Protein AF-A0A318CQP2-F1 (afdb_monomer_lite)

pLDDT: mean 74.46, std 16.05, range [36.06, 93.12]

Sequence (181 aa):
MGLINDASQNIADRLTWHTANRDQAGIAKNLADGQDIPEVYGLGEAGLFDEFFYFLDHLGFKDLFMGLDPKSKKRESNVPFMAIIFIYLMRIVAGLKFFWHIDPVILHCQSLMRIVGFNGRQIREGTCNRGKEKTPCDSDEEGRQPTKIRGPVCPNFIASSIAAITAPALERLFNRAIVLL

Radius of gyration: 21.22 Å; chains: 1; bounding box: 49×62×47 Å

Structure (mmCIF, N/CA/C/O backbone):
data_AF-A0A318CQP2-F1
#
_entry.id   AF-A0A318CQP2-F1
#
loop_
_atom_site.group_PDB
_atom_site.id
_atom_site.type_symbol
_atom_site.label_atom_id
_atom_site.label_alt_id
_atom_site.label_comp_id
_atom_site.label_asym_id
_atom_site.label_entity_id
_atom_site.label_seq_id
_atom_site.pdbx_PDB_ins_code
_atom_site.Cartn_x
_atom_site.Cartn_y
_atom_site.Cartn_z
_atom_site.occupancy
_atom_site.B_iso_or_equiv
_atom_site.auth_seq_id
_atom_site.auth_comp_id
_atom_site.auth_asym_id
_atom_site.auth_atom_id
_atom_site.pdbx_PDB_model_num
ATOM 1 N N . MET A 1 1 ? 32.622 -32.116 7.899 1.00 49.03 1 MET A N 1
ATOM 2 C CA . MET A 1 1 ? 32.106 -30.901 8.570 1.00 49.03 1 MET A CA 1
ATOM 3 C C . MET A 1 1 ? 31.835 -29.737 7.612 1.00 49.03 1 MET A C 1
ATOM 5 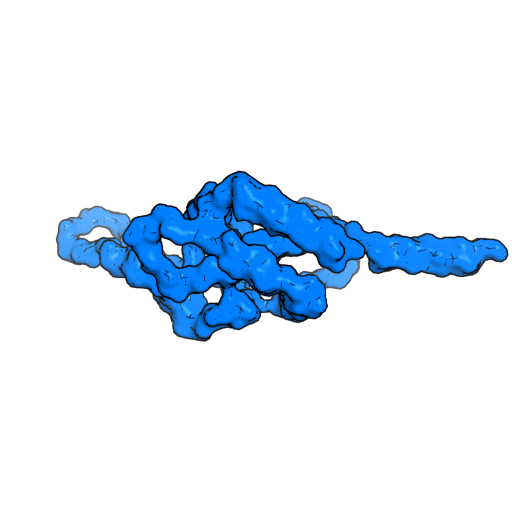O O . MET A 1 1 ? 30.955 -28.962 7.939 1.00 49.03 1 MET A O 1
ATOM 9 N N . GLY A 1 2 ? 32.492 -29.626 6.444 1.00 60.91 2 GLY A N 1
ATOM 10 C CA . GLY A 1 2 ? 32.226 -28.542 5.472 1.00 60.91 2 GLY A CA 1
ATOM 11 C C . GLY A 1 2 ? 30.819 -28.569 4.861 1.00 60.91 2 GLY A C 1
ATOM 12 O O . GLY A 1 2 ? 30.069 -27.628 5.040 1.00 60.91 2 GLY A O 1
ATOM 13 N N . LEU A 1 3 ? 30.397 -29.701 4.287 1.00 62.84 3 LEU A N 1
ATOM 14 C CA . LEU A 1 3 ? 29.100 -29.836 3.594 1.00 62.84 3 LEU A CA 1
ATOM 15 C C . LEU A 1 3 ? 27.857 -29.465 4.424 1.00 62.84 3 LEU A C 1
ATOM 17 O O . LEU A 1 3 ? 26.906 -28.912 3.886 1.00 62.84 3 LEU A O 1
ATOM 21 N N . ILE A 1 4 ? 27.847 -29.774 5.724 1.00 66.56 4 ILE A N 1
ATOM 22 C CA . ILE A 1 4 ? 26.708 -29.468 6.608 1.00 66.56 4 ILE A CA 1
ATOM 23 C C . ILE A 1 4 ? 26.705 -27.984 6.990 1.00 66.56 4 ILE A C 1
ATOM 25 O O . ILE A 1 4 ? 25.633 -27.386 7.067 1.00 66.56 4 ILE A O 1
ATOM 29 N N . ASN A 1 5 ? 27.883 -27.379 7.174 1.00 69.00 5 ASN A N 1
ATOM 30 C CA . ASN A 1 5 ? 28.001 -25.938 7.387 1.00 69.00 5 ASN A CA 1
ATOM 31 C C . ASN A 1 5 ? 27.661 -25.165 6.112 1.00 69.00 5 ASN A C 1
ATOM 33 O O . ASN A 1 5 ? 26.917 -24.199 6.193 1.00 69.00 5 ASN A O 1
ATOM 37 N N . ASP A 1 6 ? 28.107 -25.627 4.944 1.00 67.56 6 ASP A N 1
ATOM 38 C CA . ASP A 1 6 ? 27.804 -25.000 3.655 1.00 67.56 6 ASP A CA 1
ATOM 39 C C . ASP A 1 6 ? 26.313 -25.104 3.322 1.00 67.56 6 ASP A C 1
ATOM 41 O O . ASP A 1 6 ? 25.715 -24.149 2.834 1.00 67.56 6 ASP A O 1
ATOM 45 N N . ALA A 1 7 ? 25.679 -26.243 3.614 1.00 62.53 7 ALA A N 1
ATOM 46 C CA . ALA A 1 7 ? 24.236 -26.400 3.462 1.00 62.53 7 ALA A CA 1
ATOM 47 C C . ALA A 1 7 ? 23.473 -25.499 4.440 1.00 62.53 7 ALA A C 1
ATOM 49 O O . ALA A 1 7 ? 22.548 -24.809 4.027 1.00 62.53 7 ALA A O 1
ATOM 50 N N . SER A 1 8 ? 23.883 -25.456 5.710 1.00 63.44 8 SER A N 1
ATOM 51 C CA . SER A 1 8 ? 23.275 -24.585 6.724 1.00 63.44 8 SER A CA 1
ATOM 52 C C . SER A 1 8 ? 23.428 -23.106 6.380 1.00 63.44 8 SER A C 1
ATOM 54 O O . SER A 1 8 ? 22.475 -22.353 6.540 1.00 63.44 8 SER A O 1
ATOM 56 N N . GLN A 1 9 ? 24.585 -22.699 5.852 1.00 64.69 9 GLN A N 1
ATOM 57 C CA . GLN A 1 9 ? 24.845 -21.330 5.419 1.00 64.69 9 GLN A CA 1
ATOM 58 C C . GLN A 1 9 ? 24.019 -20.978 4.182 1.00 64.69 9 GLN A C 1
ATOM 60 O O . GLN A 1 9 ? 23.346 -19.962 4.182 1.00 64.69 9 GLN A O 1
ATOM 65 N N . ASN A 1 10 ? 23.956 -21.855 3.175 1.00 62.97 10 ASN A N 1
ATOM 66 C CA . ASN A 1 10 ? 23.098 -21.645 2.004 1.00 62.97 10 ASN A CA 1
ATOM 67 C C . ASN A 1 10 ? 21.609 -21.606 2.364 1.00 62.97 10 ASN A C 1
ATOM 69 O O . ASN A 1 10 ? 20.841 -20.875 1.746 1.00 62.97 10 ASN A O 1
ATOM 73 N N . ILE A 1 11 ? 21.181 -22.413 3.335 1.00 60.34 11 ILE A N 1
ATOM 74 C CA . ILE A 1 11 ? 19.814 -22.398 3.856 1.00 60.34 11 ILE A CA 1
ATOM 75 C C . ILE A 1 11 ? 19.565 -21.094 4.614 1.00 60.34 11 ILE A C 1
ATOM 77 O O . ILE A 1 11 ? 18.532 -20.478 4.389 1.00 60.34 11 ILE A O 1
ATOM 81 N N . ALA A 1 12 ? 20.504 -20.645 5.449 1.00 58.62 12 ALA A N 1
ATOM 82 C CA . ALA A 1 12 ? 20.419 -19.364 6.139 1.00 58.62 12 ALA A CA 1
ATOM 83 C C . ALA A 1 12 ? 20.356 -18.202 5.141 1.00 58.62 12 ALA A C 1
ATOM 85 O O . ALA A 1 12 ? 19.425 -17.418 5.230 1.00 58.62 12 ALA A O 1
ATOM 86 N N . ASP A 1 13 ? 21.238 -18.159 4.144 1.00 58.12 13 ASP A N 1
ATOM 87 C CA . ASP A 1 13 ? 21.285 -17.114 3.116 1.00 58.12 13 ASP A CA 1
ATOM 88 C C . ASP A 1 13 ? 20.017 -17.120 2.233 1.00 58.12 13 ASP A C 1
ATOM 90 O O . ASP A 1 13 ? 19.510 -16.074 1.839 1.00 58.12 13 ASP A O 1
ATOM 94 N N . ARG A 1 14 ? 19.434 -18.296 1.954 1.00 57.59 14 ARG A N 1
ATOM 95 C CA . ARG A 1 14 ? 18.165 -18.411 1.206 1.00 57.59 14 ARG A CA 1
ATOM 96 C C . ARG A 1 14 ? 16.923 -18.109 2.046 1.00 57.59 14 ARG A C 1
ATOM 98 O O . ARG A 1 14 ? 15.921 -17.670 1.490 1.00 57.59 14 ARG A O 1
ATOM 105 N N . LEU A 1 15 ? 16.960 -18.384 3.350 1.00 49.53 15 LEU A N 1
ATOM 106 C CA . LEU A 1 15 ? 15.860 -18.121 4.286 1.00 49.53 15 LEU A CA 1
ATOM 107 C C . LEU A 1 15 ? 15.920 -16.708 4.877 1.00 49.53 15 LEU A C 1
ATOM 109 O O . LEU A 1 15 ? 14.903 -16.213 5.368 1.00 49.53 15 LEU A O 1
ATOM 113 N N . THR A 1 16 ? 17.072 -16.036 4.834 1.00 47.12 16 THR A N 1
ATOM 114 C CA . THR A 1 16 ? 17.170 -14.626 5.194 1.00 47.12 16 THR A CA 1
ATOM 115 C C . THR A 1 16 ? 16.498 -13.785 4.128 1.00 47.12 16 THR A C 1
ATOM 117 O O . THR A 1 16 ? 16.820 -13.854 2.944 1.00 47.12 16 THR A O 1
ATOM 120 N N . TRP A 1 17 ? 15.556 -12.952 4.563 1.00 44.25 17 TRP A N 1
ATOM 121 C CA . TRP A 1 17 ? 14.926 -11.951 3.718 1.00 44.25 17 TRP A CA 1
ATOM 122 C C . TRP A 1 17 ? 15.988 -10.972 3.212 1.00 44.25 17 TRP A C 1
ATOM 124 O O . TRP A 1 17 ? 16.370 -10.030 3.906 1.00 44.25 17 TRP A O 1
ATOM 134 N N . HIS A 1 18 ? 16.467 -11.182 1.991 1.00 44.53 18 HIS A N 1
ATOM 135 C CA . HIS A 1 18 ? 17.250 -10.183 1.287 1.00 44.53 18 HIS A CA 1
ATOM 136 C C . HIS A 1 18 ? 16.292 -9.153 0.694 1.00 44.53 18 HIS A C 1
ATOM 138 O O . HIS A 1 18 ? 15.490 -9.450 -0.191 1.00 44.53 18 HIS A O 1
ATOM 144 N N . THR A 1 19 ? 16.359 -7.918 1.186 1.00 42.38 19 THR A N 1
ATOM 145 C CA . THR A 1 19 ? 15.670 -6.799 0.550 1.00 42.38 19 THR A 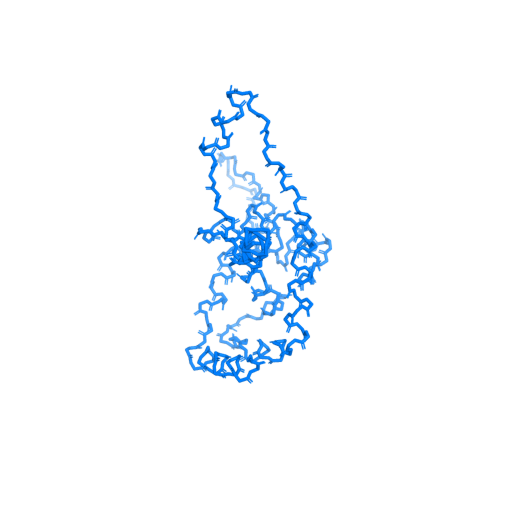CA 1
ATOM 146 C C . THR A 1 19 ? 16.318 -6.540 -0.806 1.00 42.38 19 THR A C 1
ATOM 148 O O . THR A 1 19 ? 17.495 -6.187 -0.894 1.00 42.38 19 THR A O 1
ATOM 151 N N . ALA A 1 20 ? 15.552 -6.725 -1.882 1.00 47.34 20 ALA A N 1
ATOM 152 C CA . ALA A 1 20 ? 15.995 -6.353 -3.216 1.00 47.34 20 ALA A CA 1
ATOM 153 C C . ALA A 1 20 ? 16.312 -4.848 -3.229 1.00 47.34 20 ALA A C 1
ATOM 155 O O . ALA A 1 20 ? 15.431 -4.007 -3.040 1.00 47.34 20 ALA A O 1
ATOM 156 N N . ASN A 1 21 ? 17.583 -4.500 -3.427 1.00 45.81 21 ASN A N 1
ATOM 157 C CA . ASN A 1 21 ? 18.012 -3.115 -3.561 1.00 45.81 21 ASN A CA 1
ATOM 158 C C . ASN A 1 21 ? 18.050 -2.737 -5.042 1.00 45.81 21 ASN A C 1
ATOM 160 O O . ASN A 1 21 ? 18.646 -3.422 -5.869 1.00 45.81 21 ASN A O 1
ATOM 164 N N . ARG A 1 22 ? 17.408 -1.619 -5.384 1.00 50.75 22 ARG A N 1
ATOM 165 C CA . ARG A 1 22 ? 17.386 -1.090 -6.749 1.00 50.75 22 ARG A CA 1
ATOM 166 C C . ARG A 1 22 ? 18.756 -0.499 -7.103 1.00 50.75 22 ARG A C 1
ATOM 168 O O . ARG A 1 22 ? 19.031 0.644 -6.748 1.00 50.75 22 ARG A O 1
ATOM 175 N N . ASP A 1 23 ? 19.570 -1.244 -7.846 1.00 65.25 23 ASP A N 1
ATOM 176 C CA . ASP A 1 23 ? 20.866 -0.794 -8.374 1.00 65.25 23 ASP A CA 1
ATOM 177 C C . ASP A 1 23 ? 20.814 -0.569 -9.892 1.00 65.25 23 ASP A C 1
ATOM 179 O O . ASP A 1 23 ? 21.277 -1.370 -10.700 1.00 65.25 23 ASP A O 1
ATOM 183 N N . GLN A 1 24 ? 20.209 0.543 -10.309 1.00 63.19 24 GLN A N 1
ATOM 184 C CA . GLN A 1 24 ? 20.087 0.842 -11.740 1.00 63.19 24 GLN A CA 1
ATOM 185 C C . GLN A 1 24 ? 21.432 1.145 -12.401 1.00 63.19 24 GLN A C 1
ATOM 187 O O . GLN A 1 24 ? 21.585 0.890 -13.592 1.00 63.19 24 GLN A O 1
ATOM 192 N N . ALA A 1 25 ? 22.376 1.716 -11.648 1.00 73.38 25 ALA A N 1
ATOM 193 C CA . ALA A 1 25 ? 23.684 2.089 -12.168 1.00 73.38 25 ALA A CA 1
ATOM 194 C C . ALA A 1 25 ? 24.536 0.842 -12.424 1.00 73.38 25 ALA A C 1
ATOM 196 O O . ALA A 1 25 ? 25.124 0.725 -13.497 1.00 73.38 25 ALA A O 1
ATOM 197 N N . GLY A 1 26 ? 24.536 -0.111 -11.488 1.00 74.56 26 GLY A N 1
ATOM 198 C CA . GLY A 1 26 ? 25.172 -1.412 -11.668 1.00 74.56 26 GLY A CA 1
ATOM 199 C C . GLY A 1 26 ? 24.528 -2.221 -12.789 1.00 74.56 26 GLY A C 1
ATOM 200 O O . GLY A 1 26 ? 25.242 -2.727 -13.646 1.00 74.56 26 GLY A O 1
ATOM 201 N N . ILE A 1 27 ? 23.191 -2.257 -12.873 1.00 69.88 27 ILE A N 1
ATOM 202 C CA . ILE A 1 27 ? 22.483 -2.957 -13.961 1.00 69.88 27 ILE A CA 1
ATOM 203 C C . ILE A 1 27 ? 22.816 -2.348 -15.331 1.00 69.88 27 ILE A C 1
ATOM 205 O O . ILE A 1 27 ? 23.143 -3.082 -16.260 1.00 69.88 27 ILE A O 1
ATOM 209 N N . ALA A 1 28 ? 22.759 -1.020 -15.473 1.00 75.19 28 ALA A N 1
ATOM 210 C CA . ALA A 1 28 ? 23.068 -0.352 -16.739 1.00 75.19 28 ALA A CA 1
ATOM 211 C C . ALA A 1 28 ? 24.527 -0.564 -17.163 1.00 75.19 28 ALA A C 1
ATOM 213 O O . ALA A 1 28 ? 24.803 -0.746 -18.347 1.00 75.19 28 ALA A O 1
ATOM 214 N N . LYS A 1 29 ? 25.448 -0.571 -16.195 1.00 79.56 29 LYS A N 1
ATOM 215 C CA . LYS A 1 29 ? 26.863 -0.850 -16.430 1.00 79.56 29 LYS A CA 1
ATOM 216 C C . LYS A 1 29 ? 27.089 -2.302 -16.860 1.00 79.56 29 LYS A C 1
ATOM 218 O O . LYS A 1 29 ? 27.695 -2.523 -17.898 1.00 79.56 29 LYS A O 1
ATOM 223 N N . ASN A 1 30 ? 26.535 -3.273 -16.137 1.00 78.31 30 ASN A N 1
ATOM 224 C CA . ASN A 1 30 ? 26.674 -4.696 -16.467 1.00 78.31 30 ASN A CA 1
ATOM 225 C C . ASN A 1 30 ? 26.071 -5.028 -17.843 1.00 78.31 30 ASN A C 1
ATOM 227 O O . ASN A 1 30 ? 26.626 -5.841 -18.579 1.00 78.31 30 ASN A O 1
ATOM 231 N N . LEU A 1 31 ? 24.974 -4.351 -18.212 1.00 78.50 31 LEU A N 1
ATOM 232 C CA . LEU A 1 31 ? 24.363 -4.447 -19.538 1.00 78.50 31 LEU A CA 1
ATOM 233 C C . LEU A 1 31 ? 25.270 -3.869 -20.636 1.00 78.50 31 LEU A C 1
ATOM 235 O O . LEU A 1 31 ? 25.396 -4.465 -21.702 1.00 78.50 31 LEU A O 1
ATOM 239 N N . ALA A 1 32 ? 25.901 -2.718 -20.383 1.00 83.25 32 ALA A N 1
ATOM 240 C CA . ALA A 1 32 ? 26.860 -2.114 -21.308 1.00 83.25 32 ALA A CA 1
ATOM 241 C C . ALA A 1 32 ? 28.131 -2.968 -21.470 1.00 83.25 32 ALA A C 1
ATOM 243 O O . ALA A 1 32 ? 28.685 -3.035 -22.564 1.00 83.25 32 ALA A O 1
ATOM 244 N N . ASP A 1 33 ? 28.544 -3.651 -20.401 1.00 89.00 33 ASP A N 1
ATOM 245 C CA . ASP A 1 33 ? 29.735 -4.503 -20.349 1.00 89.00 33 ASP A CA 1
ATOM 246 C C . ASP A 1 33 ? 29.486 -5.927 -20.900 1.00 89.00 33 ASP A C 1
ATOM 248 O O . ASP A 1 33 ? 30.395 -6.758 -20.902 1.00 89.00 33 ASP A O 1
ATOM 252 N N . GLY A 1 34 ? 28.272 -6.224 -21.386 1.00 80.50 34 GLY A N 1
ATOM 253 C CA . GLY A 1 34 ? 27.925 -7.498 -22.029 1.00 80.50 34 GLY A CA 1
ATOM 254 C C . GLY A 1 34 ? 27.902 -8.705 -21.087 1.00 80.50 34 GLY A C 1
ATOM 255 O O . GLY A 1 34 ? 28.026 -9.837 -21.549 1.00 80.50 34 GLY A O 1
ATOM 256 N N . GLN A 1 35 ? 27.781 -8.476 -19.777 1.00 76.88 35 GLN A N 1
ATOM 257 C CA . GLN A 1 35 ? 27.702 -9.549 -18.788 1.00 76.88 35 GLN A CA 1
ATOM 258 C C . GLN A 1 35 ? 26.318 -10.206 -18.803 1.00 76.88 35 GLN A C 1
ATOM 260 O O . GLN A 1 35 ? 25.302 -9.519 -18.937 1.00 76.88 35 GLN A O 1
ATOM 265 N N . ASP A 1 36 ? 26.279 -11.528 -18.609 1.00 62.03 36 ASP A N 1
ATOM 266 C CA . ASP A 1 36 ? 25.022 -12.247 -18.408 1.00 62.03 36 ASP A CA 1
ATOM 267 C C . ASP A 1 36 ? 24.320 -11.701 -17.161 1.00 62.03 36 ASP A C 1
ATOM 269 O O . ASP A 1 36 ? 24.859 -11.694 -16.051 1.00 62.03 36 ASP A O 1
ATOM 273 N N . ILE A 1 37 ? 23.108 -11.193 -17.368 1.00 59.06 37 ILE A N 1
ATOM 274 C CA . ILE A 1 37 ? 22.291 -10.610 -16.311 1.00 59.06 37 ILE A CA 1
ATOM 275 C C . ILE A 1 37 ? 21.861 -11.755 -15.382 1.00 59.06 37 ILE A C 1
ATOM 277 O O . ILE A 1 37 ? 21.227 -12.696 -15.869 1.00 59.06 37 ILE A O 1
ATOM 281 N N . PRO A 1 38 ? 22.140 -11.700 -14.065 1.00 49.09 38 PRO A N 1
ATOM 282 C CA . PRO A 1 38 ? 21.541 -12.638 -13.126 1.00 49.09 38 PRO A CA 1
ATOM 283 C C . PRO A 1 38 ? 20.039 -12.354 -13.129 1.00 49.09 38 PRO A C 1
ATOM 285 O O . PRO A 1 38 ? 19.629 -11.297 -12.666 1.00 49.09 38 PRO A O 1
ATOM 288 N N . GLU A 1 39 ? 19.275 -13.233 -13.779 1.00 48.12 39 GLU A N 1
ATOM 289 C CA . GLU A 1 39 ? 17.817 -13.227 -13.972 1.00 48.12 39 GLU A CA 1
ATOM 290 C C . GLU A 1 39 ? 17.089 -11.883 -13.750 1.00 48.12 39 GLU A C 1
ATOM 292 O O . GLU A 1 39 ? 16.890 -11.403 -12.633 1.00 48.12 39 GLU A O 1
ATOM 297 N N . VAL A 1 40 ? 16.563 -11.305 -14.836 1.00 46.59 40 VAL A N 1
ATOM 298 C CA . VAL A 1 40 ? 15.581 -10.216 -14.753 1.00 46.59 40 VAL A CA 1
ATOM 299 C C . VAL A 1 40 ? 14.289 -10.786 -14.179 1.00 46.59 40 VAL A C 1
ATOM 301 O O . VAL A 1 40 ? 13.491 -11.391 -14.895 1.00 46.59 40 VAL A O 1
ATOM 304 N N . TYR A 1 41 ? 14.047 -10.574 -12.891 1.00 45.56 41 TYR A N 1
ATOM 305 C CA . TYR A 1 41 ? 12.754 -10.881 -12.302 1.00 45.56 41 TYR A CA 1
ATOM 306 C C . TYR A 1 41 ? 11.691 -9.921 -12.846 1.00 45.56 41 TYR A C 1
ATOM 308 O O . TYR A 1 41 ? 11.402 -8.877 -12.267 1.00 45.56 41 TYR A O 1
ATOM 316 N N . GLY A 1 42 ? 11.024 -10.324 -13.925 1.00 54.94 42 GLY A N 1
ATOM 317 C CA . GLY A 1 42 ? 9.599 -10.061 -14.075 1.00 54.94 42 GLY A CA 1
ATOM 318 C C . GLY A 1 42 ? 8.852 -10.963 -13.101 1.00 54.94 42 GLY A C 1
ATOM 319 O O . GLY A 1 42 ? 8.124 -11.852 -13.530 1.00 54.94 42 GLY A O 1
ATOM 320 N N . LEU A 1 43 ? 9.089 -10.818 -11.793 1.00 42.62 43 LEU A N 1
ATOM 321 C CA . LEU A 1 43 ? 8.270 -11.529 -10.822 1.00 42.62 43 LEU A CA 1
ATOM 322 C C . LEU A 1 43 ? 6.876 -10.975 -11.047 1.00 42.62 43 LEU A C 1
ATOM 324 O O . LEU A 1 43 ? 6.706 -9.765 -10.918 1.00 42.62 43 LEU A O 1
ATOM 328 N N . GLY A 1 44 ? 5.927 -11.808 -11.482 1.00 53.25 44 GLY A N 1
ATOM 329 C CA . GLY A 1 44 ? 4.550 -11.380 -11.670 1.00 53.25 44 GLY A CA 1
ATOM 330 C C . GLY A 1 44 ? 4.138 -10.674 -10.394 1.00 53.25 44 GLY A C 1
ATOM 331 O O . GLY A 1 44 ? 3.933 -11.345 -9.393 1.00 53.25 44 GLY A O 1
ATOM 332 N N . GLU A 1 45 ? 4.130 -9.335 -10.399 1.00 59.19 45 GLU A N 1
ATOM 333 C CA . GLU A 1 45 ? 4.096 -8.552 -9.156 1.00 59.19 45 GLU A CA 1
ATOM 334 C C . GLU A 1 45 ? 2.881 -8.997 -8.339 1.00 59.19 45 GLU A C 1
ATOM 336 O O . GLU A 1 45 ? 2.939 -9.183 -7.131 1.00 59.19 45 GLU A O 1
ATOM 341 N N . ALA A 1 46 ? 1.811 -9.309 -9.070 1.00 65.06 46 ALA A N 1
ATOM 342 C CA . ALA A 1 46 ? 0.609 -9.950 -8.591 1.00 65.06 46 ALA A CA 1
ATOM 343 C C . ALA A 1 46 ? 0.839 -11.226 -7.769 1.00 65.06 46 ALA A C 1
ATOM 345 O O . ALA A 1 46 ? 0.266 -11.307 -6.700 1.00 65.06 46 ALA A O 1
ATOM 346 N N . GLY A 1 47 ? 1.655 -12.185 -8.210 1.00 75.75 47 GLY A N 1
ATOM 347 C CA . GLY A 1 47 ? 1.894 -13.443 -7.491 1.00 75.75 47 GLY A CA 1
ATOM 348 C C . GLY A 1 47 ? 2.569 -13.242 -6.133 1.00 75.75 47 GLY A C 1
ATOM 349 O O . GLY A 1 47 ? 2.096 -13.778 -5.139 1.00 75.75 47 GLY A O 1
ATOM 350 N N . LEU A 1 48 ? 3.597 -12.385 -6.061 1.00 83.44 48 LEU A N 1
ATOM 351 C CA . LEU A 1 48 ? 4.229 -12.027 -4.783 1.00 83.44 48 LEU A CA 1
ATOM 352 C C . LEU A 1 48 ? 3.218 -11.400 -3.819 1.00 83.44 48 LEU A C 1
ATOM 354 O O . LEU A 1 48 ? 3.169 -11.747 -2.641 1.00 83.44 48 LEU A O 1
ATOM 358 N N . PHE A 1 49 ? 2.424 -10.445 -4.309 1.00 86.12 49 PHE A N 1
ATOM 359 C CA . PHE A 1 49 ? 1.448 -9.770 -3.460 1.00 86.12 49 PHE A CA 1
ATOM 360 C C . PHE A 1 49 ? 0.238 -10.640 -3.125 1.00 86.12 49 PHE A C 1
ATOM 362 O O . PHE A 1 49 ? -0.332 -10.462 -2.054 1.00 86.12 49 PHE A O 1
ATOM 369 N N . ASP A 1 50 ? -0.138 -11.571 -3.996 1.00 84.81 50 ASP A N 1
ATOM 370 C CA . ASP A 1 50 ? -1.196 -12.548 -3.750 1.00 84.81 50 ASP A CA 1
ATOM 371 C C . ASP A 1 50 ? -0.803 -13.472 -2.594 1.00 84.81 50 ASP A C 1
ATOM 373 O O . ASP A 1 50 ? -1.522 -13.549 -1.600 1.00 84.81 50 ASP A O 1
ATOM 377 N N . GLU A 1 51 ? 0.400 -14.054 -2.640 1.00 84.75 51 GLU A N 1
ATOM 378 C CA . GLU A 1 51 ? 0.943 -14.859 -1.539 1.00 84.75 51 GLU A CA 1
ATOM 379 C C . GLU A 1 51 ? 1.094 -14.042 -0.249 1.00 84.75 51 GLU A C 1
ATOM 381 O O . GLU A 1 51 ? 0.719 -14.499 0.833 1.00 84.75 51 GLU A O 1
ATOM 386 N N . PHE A 1 52 ? 1.584 -12.803 -0.349 1.00 87.44 52 PHE A N 1
ATOM 387 C CA . PHE A 1 52 ? 1.711 -11.912 0.803 1.00 87.44 52 PHE A CA 1
ATOM 388 C C . PHE A 1 52 ? 0.355 -11.593 1.448 1.00 87.44 52 PHE A C 1
ATOM 390 O O . PHE A 1 52 ? 0.227 -11.624 2.672 1.00 87.44 52 PHE A O 1
ATOM 397 N N . PHE A 1 53 ? -0.678 -11.293 0.660 1.00 88.44 53 PHE A N 1
ATOM 398 C CA . PHE A 1 53 ? -2.003 -11.017 1.213 1.00 88.44 53 PHE A CA 1
ATOM 399 C C . PHE A 1 53 ? -2.695 -12.268 1.726 1.00 88.44 53 PHE A C 1
ATOM 401 O O . PHE A 1 53 ? -3.374 -12.181 2.748 1.00 88.44 53 PHE A O 1
ATOM 408 N N . TYR A 1 54 ? -2.489 -13.417 1.084 1.00 88.50 54 TYR A N 1
ATOM 409 C CA . TYR A 1 54 ? -2.933 -14.697 1.617 1.00 88.50 54 TYR A CA 1
ATOM 410 C C . TYR A 1 54 ? -2.310 -14.964 2.993 1.00 88.50 54 TYR A C 1
ATOM 412 O O . TYR A 1 54 ? -3.018 -15.321 3.931 1.00 88.50 54 TYR A O 1
ATOM 420 N N . PHE A 1 55 ? -1.010 -14.705 3.154 1.00 88.00 55 PHE A N 1
ATOM 421 C CA . PHE A 1 55 ? -0.330 -14.797 4.445 1.00 88.00 55 PHE A CA 1
ATOM 422 C C . PHE A 1 55 ? -0.940 -13.858 5.501 1.00 88.00 55 PHE A C 1
ATOM 424 O O . PHE A 1 55 ? -1.211 -14.287 6.624 1.00 88.00 55 PHE A O 1
ATOM 431 N N . LEU A 1 56 ? -1.214 -12.595 5.152 1.00 87.81 56 LEU A N 1
ATOM 432 C CA . LEU A 1 56 ? -1.866 -11.654 6.072 1.00 87.81 56 LEU A CA 1
ATOM 433 C C . LEU A 1 56 ? -3.282 -12.098 6.467 1.00 87.81 56 LEU A C 1
ATOM 435 O O . LEU A 1 56 ? -3.672 -11.936 7.625 1.00 87.81 56 LEU A O 1
ATOM 439 N N . ASP A 1 57 ? -4.053 -12.637 5.523 1.00 87.00 57 ASP A N 1
ATOM 440 C CA . ASP A 1 57 ? -5.399 -13.154 5.782 1.00 87.00 57 ASP A CA 1
ATOM 441 C C . ASP A 1 57 ? -5.345 -14.391 6.686 1.00 87.00 57 ASP A C 1
ATOM 443 O O . ASP A 1 57 ? -6.084 -14.464 7.667 1.00 87.00 57 ASP A O 1
ATOM 447 N N . HIS A 1 58 ? -4.398 -15.303 6.439 1.00 87.69 58 HIS A N 1
ATOM 448 C CA . HIS A 1 58 ? -4.178 -16.495 7.258 1.00 87.69 58 HIS A CA 1
ATOM 449 C C . HIS A 1 58 ? -3.850 -16.161 8.720 1.00 87.69 58 HIS A C 1
ATOM 451 O O . HIS A 1 58 ? -4.319 -16.840 9.631 1.00 87.69 58 HIS A O 1
ATOM 457 N N . LEU A 1 59 ? -3.094 -15.087 8.956 1.00 86.12 59 LEU A N 1
ATOM 458 C CA . LEU A 1 59 ? -2.790 -14.592 10.300 1.00 86.12 59 LEU A CA 1
ATOM 459 C C . LEU A 1 59 ? -3.916 -13.740 10.922 1.00 86.12 59 LEU A C 1
ATOM 461 O O . LEU A 1 59 ? -3.789 -13.305 12.062 1.00 86.12 59 LEU A O 1
ATOM 465 N N . GLY A 1 60 ? -5.009 -13.464 10.203 1.00 84.00 60 GLY A N 1
ATOM 466 C CA . GLY A 1 60 ? -6.135 -12.675 10.716 1.00 84.00 60 GLY A CA 1
ATOM 467 C C . GLY A 1 60 ? -5.900 -11.159 10.740 1.00 84.00 60 GLY A C 1
ATOM 468 O O . GLY A 1 60 ? -6.620 -10.423 11.421 1.00 84.00 60 GLY A O 1
ATOM 469 N N . PHE A 1 61 ? -4.931 -10.638 9.977 1.00 83.94 61 PHE A N 1
ATOM 470 C CA . PHE A 1 61 ? -4.644 -9.194 9.939 1.00 83.94 61 PHE A CA 1
ATOM 471 C C . PHE A 1 61 ? -5.769 -8.367 9.311 1.00 83.94 61 PHE A C 1
ATOM 473 O O . PHE A 1 61 ? -5.872 -7.163 9.558 1.00 83.94 61 PHE A O 1
ATOM 480 N N . LYS A 1 62 ? -6.645 -8.997 8.523 1.00 77.25 62 LYS A N 1
ATOM 481 C CA . LYS A 1 62 ? -7.797 -8.333 7.908 1.00 77.25 62 LYS A CA 1
ATOM 482 C C . LYS A 1 62 ? -8.700 -7.669 8.951 1.00 77.25 62 LYS A C 1
ATOM 484 O O . LYS A 1 62 ? -9.066 -6.507 8.781 1.00 77.25 62 LYS A O 1
ATOM 489 N N . ASP A 1 63 ? -8.979 -8.343 10.062 1.00 79.50 63 ASP A N 1
ATOM 490 C CA . ASP A 1 63 ? -9.816 -7.790 11.134 1.00 79.50 63 ASP A CA 1
ATOM 491 C C . ASP A 1 63 ? -9.123 -6.636 11.867 1.00 79.50 63 ASP A C 1
ATOM 493 O O . ASP A 1 63 ? -9.765 -5.669 12.287 1.00 79.50 63 ASP A O 1
ATOM 497 N N . LEU A 1 64 ? -7.792 -6.689 11.967 1.00 82.88 64 LEU A N 1
ATOM 498 C CA . LEU A 1 64 ? -7.002 -5.611 12.551 1.00 82.88 64 LEU A CA 1
ATOM 499 C C . LEU A 1 64 ? -7.052 -4.339 11.703 1.00 82.88 64 LEU A C 1
ATOM 501 O O . LEU A 1 64 ? -7.212 -3.240 12.239 1.00 82.88 64 LEU A O 1
ATOM 505 N N . PHE A 1 65 ? -6.957 -4.479 10.382 1.00 83.06 65 PHE A N 1
ATOM 506 C CA . PHE A 1 65 ? -6.979 -3.343 9.467 1.00 83.06 65 PHE A CA 1
ATOM 507 C C . PHE A 1 65 ? -8.362 -2.687 9.351 1.00 83.06 65 PHE A C 1
ATOM 509 O O . PHE A 1 65 ? -8.430 -1.475 9.142 1.00 83.06 65 PHE A O 1
ATOM 516 N N . MET A 1 66 ? -9.464 -3.423 9.559 1.00 74.88 66 MET A N 1
ATOM 517 C CA . MET A 1 66 ? -10.816 -2.835 9.546 1.00 74.88 66 MET A CA 1
ATOM 518 C C . MET A 1 66 ? -10.993 -1.747 10.615 1.00 74.88 66 MET A C 1
ATOM 520 O O . MET A 1 66 ? -11.733 -0.786 10.407 1.00 74.88 66 MET A O 1
ATOM 524 N N . GLY A 1 67 ? -10.290 -1.861 11.745 1.00 77.62 67 GLY A N 1
ATOM 525 C CA . GLY A 1 67 ? -10.340 -0.881 12.833 1.00 77.62 67 GLY A CA 1
ATOM 526 C C . GLY A 1 67 ? -9.582 0.424 12.564 1.00 77.62 67 GLY A C 1
ATOM 527 O O . GLY A 1 67 ? -9.655 1.338 13.386 1.00 77.62 67 GLY A O 1
ATOM 528 N N . LEU A 1 68 ? -8.845 0.517 11.451 1.00 81.06 68 LEU A N 1
ATOM 529 C CA . LEU A 1 68 ? -7.988 1.663 11.140 1.00 81.06 68 LEU A CA 1
ATOM 530 C C . LEU A 1 68 ? -8.685 2.774 10.364 1.00 81.06 68 LEU A C 1
ATOM 532 O O . LEU A 1 68 ? -8.106 3.855 10.281 1.00 81.06 68 LEU A O 1
ATOM 536 N N . ASP A 1 69 ? -9.868 2.522 9.793 1.00 77.00 69 ASP A N 1
ATOM 537 C CA . ASP A 1 69 ? -10.538 3.478 8.910 1.00 77.00 69 ASP A CA 1
ATOM 538 C C . ASP A 1 69 ? -10.749 4.828 9.618 1.00 77.00 69 ASP A C 1
ATOM 540 O O . ASP A 1 69 ? -11.558 4.931 10.555 1.00 77.00 69 ASP A O 1
ATOM 544 N N . PRO A 1 70 ? -10.019 5.881 9.203 1.00 69.62 70 PRO A N 1
ATOM 545 C CA . PRO A 1 70 ? -10.196 7.195 9.756 1.00 69.62 70 PRO A CA 1
ATOM 546 C C . PRO A 1 70 ? -11.496 7.748 9.176 1.00 69.62 70 PRO A C 1
ATOM 548 O O . PRO A 1 70 ? -11.505 8.458 8.168 1.00 69.62 70 PRO A O 1
ATOM 551 N N . LYS A 1 71 ? -12.606 7.502 9.884 1.00 68.88 71 LYS A N 1
ATOM 552 C CA . LYS A 1 71 ? -13.940 8.100 9.652 1.00 68.88 71 LYS A CA 1
ATOM 553 C C . LYS A 1 71 ? -13.955 9.641 9.747 1.00 68.88 71 LYS A C 1
ATOM 555 O O . LYS A 1 71 ? -15.005 10.259 9.868 1.00 68.88 71 LYS A O 1
ATOM 560 N N . SER A 1 72 ? -12.788 10.281 9.738 1.00 62.69 72 SER A N 1
ATOM 561 C CA . SER A 1 72 ? -12.551 11.712 9.897 1.00 62.69 72 SER A CA 1
ATOM 562 C C . SER A 1 72 ? -12.778 12.517 8.615 1.00 62.69 72 SER A C 1
ATOM 564 O O . SER A 1 72 ? -12.787 13.751 8.655 1.00 62.69 72 SER A O 1
ATOM 566 N N . LYS A 1 73 ? -12.958 11.867 7.457 1.00 62.97 73 LYS A N 1
ATOM 567 C CA . LYS A 1 73 ? -13.136 12.577 6.185 1.00 62.97 73 LYS A CA 1
ATOM 568 C C . LYS A 1 73 ? -14.574 13.068 6.017 1.00 62.97 73 LYS A C 1
ATOM 570 O O . LYS A 1 73 ? -15.515 12.290 6.020 1.00 62.97 73 LYS A O 1
ATOM 575 N N . LYS A 1 74 ? -14.728 14.371 5.740 1.00 59.41 74 LYS A N 1
ATOM 576 C CA . LYS A 1 74 ? -16.018 15.026 5.420 1.00 59.41 74 LYS A CA 1
ATOM 577 C C . LYS A 1 74 ? -16.729 14.469 4.175 1.00 59.41 74 LYS A C 1
ATOM 579 O O . LYS A 1 74 ? -17.879 14.816 3.935 1.00 59.41 74 LYS A O 1
ATOM 584 N N . ARG A 1 75 ? -16.038 13.694 3.335 1.00 64.56 75 ARG A N 1
ATOM 585 C CA . ARG A 1 75 ? -16.590 13.075 2.125 1.00 64.56 75 ARG A CA 1
ATOM 586 C C . ARG A 1 75 ? -16.205 11.610 2.094 1.00 64.56 75 ARG A C 1
ATOM 588 O O . ARG A 1 75 ? -15.018 11.293 2.194 1.00 64.56 75 ARG A O 1
ATOM 595 N N . GLU A 1 76 ? -17.203 10.766 1.883 1.00 67.81 76 GLU A N 1
ATOM 596 C CA . GLU A 1 76 ? -16.998 9.353 1.606 1.00 67.81 76 GLU A CA 1
ATOM 597 C C . GLU A 1 76 ? -16.326 9.188 0.240 1.00 67.81 76 GLU A C 1
ATOM 599 O O . GLU A 1 76 ? -16.640 9.876 -0.736 1.00 67.81 76 GLU A O 1
ATOM 604 N N . SER A 1 77 ? -15.326 8.315 0.202 1.00 75.44 77 SER A N 1
ATOM 605 C CA . SER A 1 77 ? -14.663 7.899 -1.025 1.00 75.44 77 SER A CA 1
ATOM 606 C C . SER A 1 77 ? -15.309 6.608 -1.507 1.00 75.44 77 SER A C 1
ATOM 608 O O . SER A 1 77 ? -15.570 5.721 -0.704 1.00 75.44 77 SER A O 1
ATOM 610 N N . ASN A 1 78 ? -15.449 6.444 -2.823 1.00 81.56 78 ASN A N 1
ATOM 611 C CA . ASN A 1 78 ? -15.865 5.170 -3.426 1.00 81.56 78 ASN A CA 1
ATOM 612 C C . ASN A 1 78 ? -14.767 4.090 -3.363 1.00 81.56 78 ASN A C 1
ATOM 614 O O . ASN A 1 78 ? -14.925 3.005 -3.918 1.00 81.56 78 ASN A O 1
ATOM 618 N N . VAL A 1 79 ? -13.626 4.408 -2.750 1.00 87.19 79 VAL A N 1
ATOM 619 C CA . VAL A 1 79 ? -12.486 3.508 -2.587 1.00 87.19 79 VAL A CA 1
ATOM 620 C C . VAL A 1 79 ? -12.468 3.006 -1.148 1.00 87.19 79 VAL A C 1
ATOM 622 O O . VAL A 1 79 ? -12.321 3.839 -0.247 1.00 87.19 79 VAL A O 1
ATOM 625 N N . PRO A 1 80 ? -12.572 1.685 -0.918 1.00 87.69 80 PRO A N 1
ATOM 626 C CA . PRO A 1 80 ? -12.539 1.131 0.427 1.00 87.69 80 PRO A CA 1
ATOM 627 C C . PRO A 1 80 ? -11.176 1.391 1.071 1.00 87.69 80 PRO A C 1
ATOM 629 O O . PRO A 1 80 ? -10.135 1.221 0.433 1.00 87.69 80 PRO A O 1
ATOM 632 N N . PHE A 1 81 ? -11.170 1.768 2.352 1.00 87.75 81 PHE A N 1
ATOM 633 C CA . PHE A 1 81 ? -9.934 2.097 3.067 1.00 87.75 81 PHE A CA 1
ATOM 634 C C . PHE A 1 81 ? -8.932 0.931 3.085 1.00 87.75 81 PHE A C 1
ATOM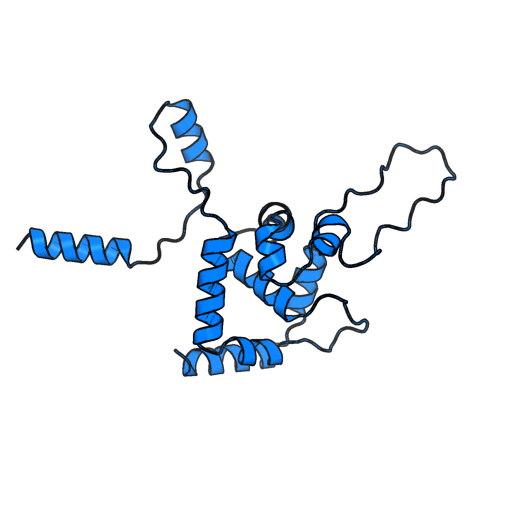 636 O O . PHE A 1 81 ? -7.728 1.139 2.953 1.00 87.75 81 PHE A O 1
ATOM 643 N N . MET A 1 82 ? -9.431 -0.306 3.122 1.00 87.81 82 MET A N 1
ATOM 644 C CA . MET A 1 82 ? -8.616 -1.521 3.026 1.00 87.81 82 MET A CA 1
ATOM 645 C C . MET A 1 82 ? -7.766 -1.587 1.755 1.00 87.81 82 MET A C 1
ATOM 647 O O . MET A 1 82 ? -6.585 -1.915 1.830 1.00 87.81 82 MET A O 1
ATOM 651 N N . ALA A 1 83 ? -8.315 -1.198 0.599 1.00 91.12 83 ALA A N 1
ATOM 652 C CA . ALA A 1 83 ? -7.540 -1.154 -0.640 1.00 91.12 83 ALA A CA 1
ATOM 653 C C . ALA A 1 83 ? -6.391 -0.138 -0.543 1.00 91.12 83 ALA A C 1
ATOM 655 O O . ALA A 1 83 ? -5.305 -0.370 -1.065 1.00 91.12 83 ALA A O 1
ATOM 656 N N . ILE A 1 84 ? -6.604 0.971 0.172 1.00 92.38 84 ILE A N 1
ATOM 657 C CA . ILE A 1 84 ? -5.577 1.994 0.402 1.00 92.38 84 ILE A CA 1
ATOM 658 C C . ILE A 1 84 ? -4.454 1.446 1.290 1.00 92.38 84 ILE A C 1
ATOM 660 O O . ILE A 1 84 ? -3.282 1.661 0.977 1.00 92.38 84 ILE A O 1
ATOM 664 N N . ILE A 1 85 ? -4.798 0.720 2.360 1.00 91.94 85 ILE A N 1
ATOM 665 C CA . ILE A 1 85 ? -3.818 0.038 3.219 1.00 91.94 85 ILE A CA 1
ATOM 666 C C . ILE A 1 85 ? -3.004 -0.953 2.391 1.00 91.94 85 ILE A C 1
ATOM 668 O O . ILE A 1 85 ? -1.779 -0.907 2.432 1.00 91.94 85 ILE A O 1
ATOM 672 N N . PHE A 1 86 ? -3.657 -1.808 1.602 1.00 92.31 86 PHE A N 1
ATOM 673 C CA . PHE A 1 86 ? -2.962 -2.806 0.793 1.00 92.31 86 PHE A CA 1
ATOM 674 C C . PHE A 1 86 ? -2.036 -2.178 -0.245 1.00 92.31 86 PHE A C 1
ATOM 676 O O . PHE A 1 86 ? -0.892 -2.606 -0.348 1.00 92.31 86 PHE A O 1
ATOM 683 N N . ILE A 1 87 ? -2.448 -1.106 -0.929 1.00 93.12 87 ILE A N 1
ATOM 684 C CA . ILE A 1 87 ? -1.547 -0.356 -1.821 1.00 93.12 87 ILE A CA 1
ATOM 685 C C . ILE A 1 87 ? -0.340 0.202 -1.050 1.00 93.12 87 ILE A C 1
ATOM 687 O O . ILE A 1 87 ? 0.790 0.182 -1.542 1.00 93.12 87 ILE A O 1
ATOM 691 N N . TYR A 1 88 ? -0.554 0.702 0.168 1.00 92.81 88 TYR A N 1
ATOM 692 C CA . TYR A 1 88 ? 0.535 1.210 0.996 1.00 92.81 88 TYR A CA 1
ATOM 693 C C . TYR A 1 88 ? 1.484 0.096 1.470 1.00 92.81 88 TYR A C 1
ATOM 695 O O . TYR A 1 88 ? 2.698 0.296 1.477 1.00 92.81 88 TYR A O 1
ATOM 703 N N . LEU A 1 89 ? 0.969 -1.091 1.800 1.00 91.19 89 LEU A N 1
ATOM 704 C CA . LEU A 1 89 ? 1.787 -2.264 2.120 1.00 91.19 89 LEU A CA 1
ATOM 705 C C . LEU A 1 89 ? 2.562 -2.762 0.899 1.00 91.19 89 LEU A C 1
ATOM 707 O O . LEU A 1 89 ? 3.755 -3.029 1.022 1.00 91.19 89 LEU A O 1
ATOM 711 N N . MET A 1 90 ? 1.935 -2.790 -0.284 1.00 90.25 90 MET A N 1
ATOM 712 C CA . MET A 1 90 ? 2.616 -3.133 -1.536 1.00 90.25 90 MET A CA 1
ATOM 713 C C . MET A 1 90 ? 3.844 -2.256 -1.755 1.00 90.25 90 MET A C 1
ATOM 715 O O . MET A 1 90 ? 4.904 -2.754 -2.114 1.00 90.25 90 MET A O 1
ATOM 719 N N . ARG A 1 91 ? 3.729 -0.950 -1.482 1.00 88.19 91 ARG A N 1
ATOM 720 C CA . ARG A 1 91 ? 4.861 -0.020 -1.558 1.00 88.19 91 ARG A CA 1
ATOM 721 C C . ARG A 1 91 ? 6.013 -0.443 -0.646 1.00 8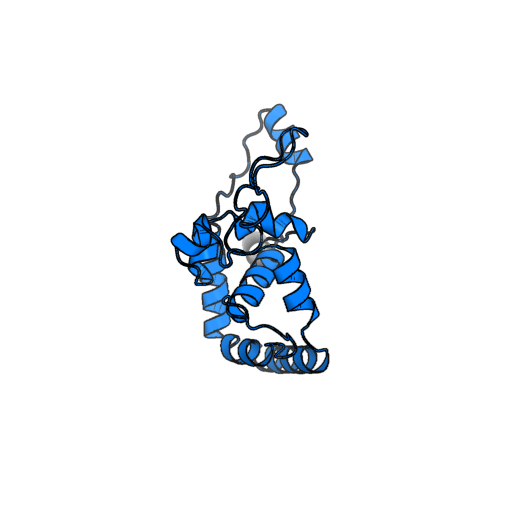8.19 91 ARG A C 1
ATOM 723 O O . ARG A 1 91 ? 7.168 -0.371 -1.066 1.00 88.19 91 ARG A O 1
ATOM 730 N N . ILE A 1 92 ? 5.708 -0.814 0.597 1.00 87.62 92 ILE A N 1
ATOM 731 C CA . ILE A 1 92 ? 6.720 -1.217 1.582 1.00 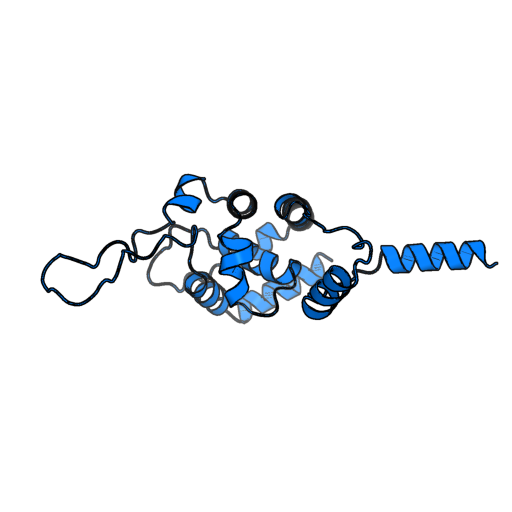87.62 92 ILE A CA 1
ATOM 732 C C . ILE A 1 92 ? 7.398 -2.512 1.130 1.00 87.62 92 ILE A C 1
ATOM 734 O O . ILE A 1 92 ? 8.623 -2.557 1.067 1.00 87.62 92 ILE A O 1
ATOM 738 N N . VAL A 1 93 ? 6.611 -3.523 0.760 1.00 85.62 93 VAL A N 1
ATOM 739 C CA . VAL A 1 93 ? 7.105 -4.842 0.338 1.00 85.62 93 VAL A CA 1
ATOM 740 C C . VAL A 1 93 ? 7.900 -4.759 -0.973 1.00 85.62 93 VAL A C 1
ATOM 742 O O . VAL A 1 93 ? 8.956 -5.370 -1.076 1.00 85.62 93 VAL A O 1
ATOM 745 N N . ALA A 1 94 ? 7.486 -3.923 -1.932 1.00 81.94 94 ALA A N 1
ATOM 746 C CA . ALA A 1 94 ? 8.259 -3.637 -3.149 1.00 81.94 94 ALA A CA 1
ATOM 747 C C . ALA A 1 94 ? 9.522 -2.787 -2.909 1.00 81.94 94 ALA A C 1
ATOM 749 O O . ALA A 1 94 ? 10.213 -2.429 -3.864 1.00 81.94 94 ALA A O 1
ATOM 750 N N . GLY A 1 95 ? 9.809 -2.379 -1.669 1.00 78.44 95 GLY A N 1
ATOM 751 C CA . GLY A 1 95 ? 10.996 -1.586 -1.351 1.00 78.44 95 GLY A CA 1
ATOM 752 C C . GLY A 1 95 ? 11.004 -0.193 -1.992 1.00 78.44 95 GLY A C 1
ATOM 753 O O . GLY A 1 95 ? 12.070 0.389 -2.213 1.00 78.44 95 GLY A O 1
ATOM 754 N N . LEU A 1 96 ? 9.837 0.387 -2.313 1.00 79.44 96 LEU A N 1
ATOM 755 C CA . LEU A 1 96 ? 9.786 1.686 -2.993 1.00 79.44 96 LEU A CA 1
ATOM 756 C C . LEU A 1 96 ? 10.155 2.820 -2.027 1.00 79.44 96 LEU A C 1
ATOM 758 O O . LEU A 1 96 ? 9.314 3.368 -1.303 1.00 79.44 96 LEU A O 1
ATOM 762 N N . LYS A 1 97 ? 11.430 3.226 -2.062 1.00 73.75 97 LYS A N 1
ATOM 763 C CA . LYS A 1 97 ? 11.999 4.275 -1.196 1.00 73.75 97 LYS A CA 1
ATOM 764 C C . LYS A 1 97 ? 11.203 5.578 -1.229 1.00 73.75 97 LYS A C 1
ATOM 766 O O . LYS A 1 97 ? 10.895 6.134 -0.178 1.00 73.75 97 LYS A O 1
ATOM 771 N N . PHE A 1 98 ? 10.812 6.039 -2.413 1.00 76.56 98 PHE A N 1
ATOM 772 C CA . PHE A 1 98 ? 10.042 7.272 -2.574 1.00 76.56 98 PHE A CA 1
ATOM 773 C C . PHE A 1 98 ? 8.559 6.974 -2.779 1.00 76.56 98 PHE A C 1
ATOM 775 O O . PHE A 1 98 ? 8.194 6.143 -3.608 1.00 76.56 98 PHE A O 1
ATOM 782 N N . PHE A 1 99 ? 7.702 7.699 -2.057 1.00 79.94 99 PHE A N 1
ATOM 783 C CA . PHE A 1 99 ? 6.248 7.534 -2.124 1.00 79.94 99 PHE A CA 1
ATOM 784 C C . PHE A 1 99 ? 5.687 7.760 -3.540 1.00 79.94 99 PHE A C 1
ATOM 786 O O . PHE A 1 99 ? 4.763 7.077 -3.966 1.00 79.94 99 PHE A O 1
ATOM 793 N N . TRP A 1 100 ? 6.286 8.668 -4.311 1.00 80.88 100 TRP A N 1
ATOM 794 C CA . TRP A 1 100 ? 5.856 8.976 -5.677 1.00 80.88 100 TRP A CA 1
ATOM 795 C C . TRP A 1 100 ? 6.035 7.821 -6.667 1.00 80.88 100 TRP A C 1
ATOM 797 O O . TRP A 1 100 ? 5.361 7.800 -7.690 1.00 80.88 100 TRP A O 1
ATOM 807 N N . HIS A 1 101 ? 6.878 6.830 -6.357 1.00 81.31 101 HIS A N 1
ATOM 808 C CA . HIS A 1 101 ? 7.038 5.646 -7.203 1.00 81.31 101 HIS A CA 1
ATOM 809 C C . HIS A 1 101 ? 5.848 4.682 -7.138 1.00 81.31 101 HIS A C 1
ATOM 811 O O . HIS A 1 101 ? 5.748 3.805 -7.988 1.00 81.31 101 HIS A O 1
ATOM 817 N N . ILE A 1 102 ? 4.920 4.863 -6.189 1.00 85.88 102 ILE A N 1
ATOM 818 C CA . ILE A 1 102 ? 3.662 4.103 -6.145 1.00 85.88 102 ILE A CA 1
ATOM 819 C C . ILE A 1 102 ? 2.876 4.277 -7.448 1.00 85.88 102 ILE A C 1
ATOM 821 O O . ILE A 1 102 ? 2.274 3.321 -7.921 1.00 85.88 102 ILE A O 1
ATOM 825 N N . ASP A 1 103 ? 2.908 5.475 -8.037 1.00 83.50 103 ASP A N 1
ATOM 826 C CA . ASP A 1 103 ? 2.178 5.797 -9.264 1.00 83.50 103 ASP A CA 1
ATOM 827 C C . ASP A 1 103 ? 2.636 4.928 -10.451 1.00 83.50 103 ASP A C 1
ATOM 829 O O . ASP A 1 103 ? 1.873 4.053 -10.863 1.00 83.50 103 ASP A O 1
ATOM 833 N N . PRO A 1 104 ? 3.881 5.050 -10.955 1.00 80.12 104 PRO A N 1
ATOM 834 C CA . PRO A 1 104 ? 4.319 4.293 -12.125 1.00 80.12 104 PRO A CA 1
ATOM 835 C C . PRO A 1 104 ? 4.479 2.787 -11.885 1.00 80.12 104 PRO A C 1
ATOM 837 O O . PRO A 1 104 ? 4.420 2.038 -12.854 1.00 80.12 104 PRO A O 1
ATOM 840 N N . VAL A 1 105 ? 4.708 2.341 -10.642 1.00 80.50 105 VAL A N 1
ATOM 841 C CA . VAL A 1 105 ? 4.986 0.923 -10.343 1.00 80.50 105 VAL A CA 1
ATOM 842 C C . VAL A 1 105 ? 3.716 0.179 -9.942 1.00 80.50 105 VAL A C 1
ATOM 844 O O . VAL A 1 105 ? 3.381 -0.839 -10.530 1.00 80.50 105 VAL A O 1
ATOM 847 N N . ILE A 1 106 ? 2.967 0.697 -8.967 1.00 87.38 106 ILE A N 1
ATOM 848 C CA . ILE A 1 106 ? 1.844 -0.040 -8.375 1.00 87.38 106 ILE A CA 1
ATOM 849 C C . ILE A 1 106 ? 0.528 0.320 -9.066 1.00 87.38 106 ILE A C 1
ATOM 851 O O . ILE A 1 106 ? -0.194 -0.560 -9.528 1.00 87.38 106 ILE A O 1
ATOM 855 N N . LEU A 1 107 ? 0.205 1.613 -9.167 1.00 87.56 107 LEU A N 1
ATOM 856 C CA . LEU A 1 107 ? -1.114 2.068 -9.637 1.00 87.56 107 LEU A CA 1
ATOM 857 C C . LEU A 1 107 ? -1.333 1.850 -11.134 1.00 87.56 107 LEU A C 1
ATOM 859 O O . LEU A 1 107 ? -2.473 1.690 -11.576 1.00 87.56 107 LEU A O 1
ATOM 863 N N . HIS A 1 108 ? -0.249 1.821 -11.905 1.00 82.88 108 HIS A N 1
ATOM 864 C CA . HIS A 1 108 ? -0.276 1.508 -13.328 1.00 82.88 108 HIS A CA 1
ATOM 865 C C . HIS A 1 108 ? -0.303 -0.004 -13.625 1.00 82.88 108 HIS A C 1
ATOM 867 O O . HIS A 1 108 ? -0.651 -0.390 -14.745 1.00 82.88 108 HIS A O 1
ATOM 873 N N . CYS A 1 109 ? -0.019 -0.868 -12.643 1.00 83.19 109 CYS A N 1
ATOM 874 C CA . CYS A 1 109 ? -0.082 -2.315 -12.820 1.00 83.19 109 CYS A CA 1
ATOM 875 C C . CYS A 1 109 ? -1.515 -2.836 -12.625 1.00 83.19 109 CYS A C 1
ATOM 877 O O . CYS A 1 109 ? -2.048 -2.905 -11.514 1.00 83.19 109 CYS A O 1
ATOM 879 N N . GLN A 1 110 ? -2.165 -3.231 -13.726 1.00 83.31 110 GLN A N 1
ATOM 880 C CA . GLN A 1 110 ? -3.569 -3.662 -13.699 1.00 83.31 110 GLN A CA 1
ATOM 881 C C . GLN A 1 110 ? -3.799 -4.892 -12.815 1.00 83.31 110 GLN A C 1
ATOM 883 O O . GLN A 1 110 ? -4.827 -4.978 -12.143 1.00 83.31 110 GLN A O 1
ATOM 888 N N . SER A 1 111 ? -2.857 -5.835 -12.809 1.00 84.56 111 SER A N 1
ATOM 889 C CA . SER A 1 111 ? -2.962 -7.066 -12.025 1.00 84.56 111 SER A CA 1
ATOM 890 C C . SER A 1 111 ? -2.946 -6.772 -10.522 1.00 84.56 111 SER A C 1
ATOM 892 O O . SER A 1 111 ? -3.788 -7.295 -9.798 1.00 84.56 111 SER A O 1
ATOM 894 N N . LEU A 1 112 ? -2.090 -5.849 -10.066 1.00 88.00 112 LEU A N 1
ATOM 895 C CA . LEU A 1 112 ? -2.051 -5.405 -8.665 1.00 88.00 112 LEU A CA 1
ATOM 896 C C . LEU A 1 112 ? -3.339 -4.720 -8.240 1.00 88.00 112 LEU A C 1
ATOM 898 O O . LEU A 1 112 ? -3.874 -4.985 -7.165 1.00 88.00 112 LEU A O 1
ATOM 902 N N . MET A 1 113 ? -3.866 -3.857 -9.106 1.00 89.88 113 MET A N 1
ATOM 903 C CA . MET A 1 113 ? -5.102 -3.144 -8.813 1.00 89.88 113 MET A CA 1
ATOM 904 C C . MET A 1 113 ? -6.308 -4.084 -8.736 1.00 89.88 113 MET A C 1
ATOM 906 O O . MET A 1 113 ? -7.200 -3.856 -7.921 1.00 89.88 113 MET A O 1
ATOM 910 N N . ARG A 1 114 ? -6.321 -5.175 -9.512 1.00 87.19 114 ARG A N 1
ATOM 911 C CA . ARG A 1 114 ? -7.352 -6.214 -9.383 1.00 87.19 114 ARG A CA 1
ATOM 912 C C . ARG A 1 114 ? -7.273 -6.954 -8.053 1.00 87.19 114 ARG A C 1
ATOM 914 O O . ARG A 1 114 ? -8.321 -7.176 -7.456 1.00 87.19 114 ARG A O 1
ATOM 921 N N . ILE A 1 115 ? -6.070 -7.275 -7.571 1.00 87.88 115 ILE A N 1
ATOM 922 C CA . ILE A 1 115 ? -5.881 -7.964 -6.282 1.00 87.88 115 ILE A CA 1
ATOM 923 C C . ILE A 1 115 ? -6.468 -7.145 -5.128 1.00 87.88 115 ILE A C 1
ATOM 925 O O . ILE A 1 115 ? -7.169 -7.680 -4.277 1.00 87.88 115 ILE A O 1
ATOM 929 N N . VAL A 1 116 ? -6.256 -5.827 -5.124 1.00 89.44 116 VAL A N 1
ATOM 930 C CA . VAL A 1 116 ? -6.803 -4.948 -4.071 1.00 89.44 116 VAL A CA 1
ATOM 931 C C . VAL A 1 116 ? -8.286 -4.591 -4.272 1.00 89.44 116 VAL A C 1
ATOM 933 O O . VAL A 1 116 ? -8.831 -3.790 -3.514 1.00 89.44 116 VAL A O 1
ATOM 936 N N . GLY A 1 117 ? -8.950 -5.177 -5.276 1.00 89.44 117 GLY A N 1
ATOM 937 C CA . GLY A 1 117 ? -10.398 -5.090 -5.477 1.00 89.44 117 GLY A CA 1
ATOM 938 C C . GLY A 1 117 ? -10.880 -4.046 -6.489 1.00 89.44 117 GLY A C 1
ATOM 939 O O . GLY A 1 117 ? -12.088 -3.824 -6.587 1.00 89.44 117 GLY A O 1
ATOM 940 N N . PHE A 1 118 ? -9.996 -3.406 -7.266 1.00 90.69 118 PHE A N 1
ATOM 941 C CA . PHE A 1 118 ? -10.438 -2.533 -8.357 1.00 90.69 118 PHE A CA 1
ATOM 942 C C . PHE A 1 118 ? -10.861 -3.344 -9.579 1.00 90.69 118 PHE A C 1
ATOM 944 O O . PHE A 1 118 ? -10.144 -4.220 -10.066 1.00 90.69 118 PHE A O 1
ATOM 951 N N . ASN A 1 119 ? -12.007 -2.990 -10.154 1.00 88.06 119 ASN A N 1
ATOM 952 C CA . ASN A 1 119 ? -12.423 -3.566 -11.427 1.00 88.06 119 ASN A CA 1
ATOM 953 C C . ASN A 1 119 ? -11.680 -2.917 -12.613 1.00 88.06 119 ASN A C 1
ATOM 955 O O . ASN A 1 119 ? -11.143 -1.810 -12.522 1.00 88.06 119 ASN A O 1
ATOM 959 N N . GLY A 1 120 ? -11.687 -3.585 -13.772 1.00 83.12 120 GLY A N 1
ATOM 960 C CA . GLY A 1 120 ? -10.989 -3.102 -14.972 1.00 83.12 120 GLY A CA 1
ATOM 961 C C . GLY A 1 120 ? -11.422 -1.704 -15.434 1.00 83.12 120 GLY A C 1
ATOM 962 O O . GLY A 1 120 ? -10.606 -0.949 -15.963 1.00 83.12 120 GLY A O 1
ATOM 963 N N . ARG A 1 121 ? -12.683 -1.325 -15.185 1.00 85.00 121 ARG A N 1
ATOM 964 C CA . ARG A 1 121 ? -13.198 0.006 -15.515 1.00 85.00 121 ARG A CA 1
ATOM 965 C C . ARG A 1 121 ? -12.610 1.075 -14.599 1.00 85.00 121 ARG A C 1
ATOM 967 O O . ARG A 1 121 ? -12.139 2.084 -15.102 1.00 85.00 121 ARG A O 1
ATOM 974 N N . GLN A 1 122 ? -12.575 0.841 -13.290 1.00 87.56 122 GLN A N 1
ATOM 975 C CA . GLN A 1 122 ? -11.970 1.751 -12.312 1.00 87.56 122 GLN A CA 1
ATOM 976 C C . GLN A 1 122 ? -10.479 1.961 -12.584 1.00 87.56 122 GLN A C 1
ATOM 978 O O . GLN A 1 122 ? -9.994 3.082 -12.471 1.00 87.56 122 GLN A O 1
ATOM 983 N N . ILE A 1 123 ? -9.765 0.911 -12.997 1.00 85.31 123 ILE A N 1
ATOM 984 C CA . ILE A 1 123 ? -8.343 1.000 -13.353 1.00 85.31 123 ILE A CA 1
ATOM 985 C C . ILE A 1 123 ? -8.136 1.896 -14.583 1.00 85.31 123 ILE A C 1
ATOM 987 O O . ILE A 1 123 ? -7.209 2.703 -14.609 1.00 85.31 123 ILE A O 1
ATOM 991 N N . ARG A 1 124 ? -9.009 1.785 -15.595 1.00 81.31 124 ARG A N 1
ATOM 992 C CA . ARG A 1 124 ? -8.905 2.552 -16.848 1.00 81.31 124 ARG A CA 1
ATOM 993 C C . ARG A 1 124 ? -9.429 3.985 -16.732 1.00 81.31 124 ARG A C 1
ATOM 995 O O . ARG A 1 124 ? -8.868 4.895 -17.331 1.00 81.31 124 ARG A O 1
ATOM 1002 N N . GLU A 1 125 ? -10.536 4.174 -16.021 1.00 82.88 125 GLU A N 1
ATOM 1003 C CA . GLU A 1 125 ? -11.338 5.408 -16.030 1.00 82.88 125 GLU A CA 1
ATOM 1004 C C . GLU A 1 125 ? -11.263 6.204 -14.718 1.00 82.88 125 GLU A C 1
ATOM 1006 O O . GLU A 1 125 ? -11.861 7.284 -14.624 1.00 82.88 125 GLU A O 1
ATOM 1011 N N . GLY A 1 126 ? -10.525 5.692 -13.730 1.00 85.50 126 GLY A N 1
ATOM 1012 C CA . GLY A 1 126 ? -10.446 6.252 -12.388 1.00 85.50 126 GLY A CA 1
ATOM 1013 C C . GLY A 1 126 ? -11.677 5.917 -11.542 1.00 85.50 126 GLY A C 1
ATOM 1014 O O . GLY A 1 126 ? -12.731 5.515 -12.036 1.00 85.50 126 GLY A O 1
ATOM 1015 N N . THR A 1 127 ? -11.554 6.106 -10.232 1.00 86.06 127 THR A N 1
ATOM 1016 C CA . THR A 1 127 ? -12.650 5.887 -9.263 1.00 86.06 127 THR A CA 1
ATOM 1017 C C . THR A 1 127 ? -13.519 7.125 -9.036 1.00 86.06 127 THR A C 1
ATOM 1019 O O . THR A 1 127 ? -14.584 7.037 -8.425 1.00 86.06 127 THR A O 1
ATOM 1022 N N . CYS A 1 128 ? -13.090 8.287 -9.535 1.00 80.19 128 CYS A N 1
ATOM 1023 C CA . CYS A 1 128 ? -13.830 9.539 -9.448 1.00 80.19 128 CYS A CA 1
ATOM 1024 C C . CYS A 1 128 ? -13.672 10.376 -10.724 1.00 80.19 128 CYS A C 1
ATOM 1026 O O . CYS A 1 128 ? -12.665 10.299 -11.424 1.00 80.19 128 CYS A O 1
ATOM 1028 N N . ASN A 1 129 ? -14.658 11.234 -11.001 1.00 74.94 129 ASN A N 1
ATOM 1029 C CA . ASN A 1 129 ? -14.606 12.202 -12.105 1.00 74.94 129 ASN A CA 1
ATOM 1030 C C . ASN A 1 129 ? -13.847 13.488 -11.729 1.00 74.94 129 ASN A C 1
ATOM 1032 O O . ASN A 1 129 ? -13.874 14.479 -12.456 1.00 74.94 129 ASN A O 1
ATOM 1036 N N . ARG A 1 130 ? -13.166 13.494 -10.578 1.00 66.44 130 ARG A N 1
ATOM 1037 C CA . ARG A 1 130 ? -12.397 14.643 -10.109 1.00 66.44 130 ARG A CA 1
ATOM 1038 C C . ARG A 1 130 ? -11.223 14.871 -11.062 1.00 66.44 130 ARG A C 1
ATOM 1040 O O . ARG A 1 130 ? -10.353 14.018 -11.177 1.00 66.44 130 ARG A O 1
ATOM 1047 N N . GLY A 1 131 ? -11.212 16.023 -11.727 1.00 61.91 131 GLY A N 1
ATOM 1048 C CA . GLY A 1 131 ? -10.234 16.350 -12.769 1.00 61.91 131 GLY A CA 1
ATOM 1049 C C . GLY A 1 131 ? -10.696 16.055 -14.200 1.00 61.91 131 GLY A C 1
ATOM 1050 O O . GLY A 1 131 ? -9.964 16.392 -15.121 1.00 61.91 131 GLY A O 1
ATOM 1051 N N . LYS A 1 132 ? -11.900 15.487 -14.401 1.00 65.31 132 LYS A N 1
ATOM 1052 C CA . LYS A 1 132 ? -12.535 15.398 -15.731 1.00 65.31 132 LYS A CA 1
ATOM 1053 C C . LYS A 1 132 ? -13.211 16.710 -16.146 1.00 65.31 132 LYS A C 1
ATOM 1055 O O . LYS A 1 132 ? -13.314 16.983 -17.333 1.00 65.31 132 LYS A O 1
ATOM 1060 N N . GLU A 1 133 ? -13.627 17.533 -15.183 1.00 59.62 133 GLU A N 1
ATOM 1061 C CA . GLU A 1 133 ? -14.227 18.848 -15.442 1.00 59.62 133 GLU A CA 1
ATOM 1062 C C . GLU A 1 133 ? -13.225 19.984 -15.185 1.00 59.62 133 GLU A C 1
ATOM 1064 O O . GLU A 1 133 ? -12.924 20.314 -14.034 1.00 59.62 133 GLU A O 1
ATOM 1069 N N . LYS A 1 134 ? -12.690 20.506 -16.299 1.00 46.72 134 LYS A N 1
ATOM 1070 C CA . LYS A 1 134 ? -12.090 21.826 -16.616 1.00 46.72 134 LYS A CA 1
ATOM 1071 C C . LYS A 1 134 ? -11.152 21.571 -17.805 1.00 46.72 134 LYS A C 1
ATOM 1073 O O . LYS A 1 134 ? -10.038 21.106 -17.603 1.00 46.72 134 LYS A O 1
ATOM 1078 N N . THR A 1 135 ? -11.626 21.694 -19.041 1.00 38.47 135 THR A N 1
ATOM 1079 C CA . THR A 1 135 ? -11.786 22.992 -19.720 1.00 38.47 135 THR A CA 1
ATOM 1080 C C . THR A 1 135 ? -13.138 23.108 -20.441 1.00 38.47 135 THR A C 1
ATOM 1082 O O . THR A 1 135 ? -13.403 22.301 -21.332 1.00 38.47 135 THR A O 1
ATOM 1085 N N . PRO A 1 136 ? -13.986 24.111 -20.139 1.00 38.25 136 PRO A N 1
ATOM 1086 C CA . PRO A 1 136 ? -14.805 24.706 -21.183 1.00 38.25 136 PRO A CA 1
ATOM 1087 C C . PRO A 1 136 ? -13.848 25.386 -22.164 1.00 38.25 136 PRO A C 1
ATOM 1089 O O . PRO A 1 136 ? -12.920 26.082 -21.749 1.00 38.25 136 PRO A O 1
ATOM 1092 N N . CYS A 1 137 ? -14.044 25.130 -23.451 1.00 38.03 137 CYS A N 1
ATOM 1093 C CA . CYS A 1 137 ? -13.569 26.003 -24.512 1.00 38.03 137 CYS A CA 1
ATOM 1094 C C . CYS A 1 137 ? -13.967 27.437 -24.148 1.00 38.03 137 CYS A C 1
ATOM 1096 O O . CYS A 1 137 ? -15.146 27.637 -23.892 1.00 38.03 137 CYS A O 1
ATOM 1098 N N . ASP A 1 138 ? -12.995 28.342 -24.014 1.00 37.97 138 ASP A N 1
ATOM 1099 C CA . ASP A 1 138 ? -13.115 29.795 -24.231 1.00 37.97 138 ASP A CA 1
ATOM 1100 C C . ASP A 1 138 ? -11.837 30.488 -23.733 1.00 37.97 138 ASP A C 1
ATOM 1102 O O . ASP A 1 138 ? -11.832 31.168 -22.713 1.00 37.97 138 ASP A O 1
ATOM 1106 N N . SER A 1 139 ? -10.725 30.241 -24.428 1.00 36.06 139 SER A N 1
ATOM 1107 C CA . SER A 1 139 ? -9.684 31.235 -24.736 1.00 36.06 139 SER A CA 1
ATOM 1108 C C . SER A 1 139 ? -8.472 30.512 -25.312 1.00 36.06 139 SER A C 1
ATOM 1110 O O . SER A 1 139 ? -7.955 29.571 -24.704 1.00 36.06 139 SER A O 1
ATOM 1112 N N . ASP A 1 140 ? -8.032 30.967 -26.477 1.00 43.16 140 ASP A N 1
ATOM 1113 C CA . ASP A 1 140 ? -6.843 30.542 -27.208 1.00 43.16 140 ASP A CA 1
ATOM 1114 C C . ASP A 1 140 ? -5.540 30.798 -26.422 1.00 43.16 140 ASP A C 1
ATOM 1116 O O . ASP A 1 140 ? -4.744 31.664 -26.773 1.00 43.16 140 ASP A O 1
ATOM 1120 N N . GLU A 1 141 ? -5.296 30.028 -25.360 1.00 42.19 141 GLU A N 1
ATOM 1121 C CA . GLU A 1 141 ? -4.012 29.980 -24.655 1.00 42.19 141 GLU A CA 1
ATOM 1122 C C . GLU A 1 141 ? -3.550 28.520 -24.504 1.00 42.19 141 GLU A C 1
ATOM 1124 O O . GLU A 1 141 ? -3.992 27.765 -23.639 1.00 42.19 141 GLU A O 1
ATOM 1129 N N . GLU A 1 142 ? -2.682 28.116 -25.433 1.00 41.50 142 GLU A N 1
ATOM 1130 C CA . GLU A 1 142 ? -1.718 27.009 -25.364 1.00 41.50 142 GLU A CA 1
ATOM 1131 C C . GLU A 1 142 ? -2.120 25.743 -24.564 1.00 41.50 142 GLU A C 1
ATOM 1133 O O . GLU A 1 142 ? -1.729 25.501 -23.421 1.00 41.50 142 GLU A O 1
ATOM 1138 N N . GLY A 1 143 ? -2.794 24.819 -25.256 1.00 39.34 143 GLY A N 1
ATOM 1139 C CA . GLY A 1 143 ? -2.314 23.431 -25.327 1.00 39.34 143 GLY A CA 1
ATOM 1140 C C . GLY A 1 143 ? -2.413 22.534 -24.084 1.00 39.34 143 GLY A C 1
ATOM 1141 O O . GLY A 1 143 ? -1.729 21.509 -24.036 1.00 39.34 143 GLY A O 1
ATOM 1142 N N . ARG A 1 144 ? -3.254 22.822 -23.085 1.00 42.53 144 ARG A N 1
ATOM 1143 C CA . ARG A 1 144 ? -3.476 21.869 -21.976 1.00 42.53 144 ARG A CA 1
ATOM 1144 C C . ARG A 1 144 ? -4.440 20.753 -22.381 1.00 42.53 144 ARG A C 1
ATOM 1146 O O . ARG A 1 144 ? -5.642 20.828 -22.145 1.00 42.53 144 ARG A O 1
ATOM 1153 N N . GLN A 1 145 ? -3.886 19.700 -22.984 1.00 43.16 145 GLN A N 1
ATOM 1154 C CA . GLN A 1 145 ?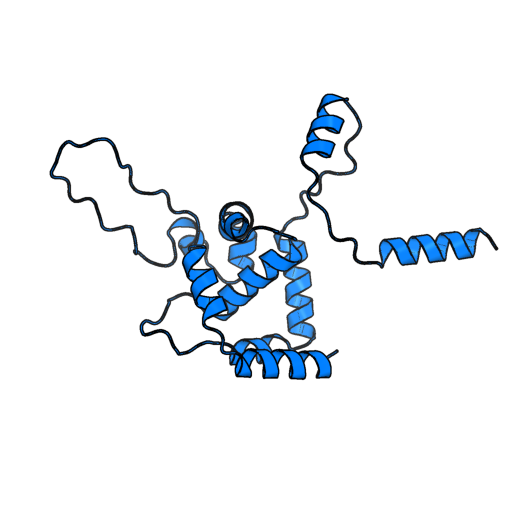 -4.594 18.438 -23.211 1.00 43.16 145 GLN A CA 1
ATOM 1155 C C . GLN A 1 145 ? -5.181 17.893 -21.892 1.00 43.16 145 GLN A C 1
ATOM 1157 O O . GLN A 1 145 ? -4.547 18.043 -20.839 1.00 43.16 145 GLN A O 1
ATOM 1162 N N . PRO A 1 146 ? -6.358 17.236 -21.924 1.00 54.12 146 PRO A N 1
ATOM 1163 C CA . PRO A 1 146 ? -6.928 16.600 -20.741 1.00 54.12 146 PRO A CA 1
ATOM 1164 C C . PRO A 1 146 ? -5.905 15.642 -20.124 1.00 54.12 146 PRO A C 1
ATOM 1166 O O . PRO A 1 146 ? -5.265 14.852 -20.823 1.00 54.12 146 PRO A O 1
ATOM 1169 N N . THR A 1 147 ? -5.714 15.725 -18.806 1.00 58.03 147 THR A N 1
ATOM 1170 C CA . THR A 1 147 ? -4.720 14.899 -18.120 1.00 58.03 147 THR A CA 1
ATOM 1171 C C . THR A 1 147 ? -5.096 13.427 -18.268 1.00 58.03 147 THR A C 1
ATOM 1173 O O . THR A 1 147 ? -6.157 12.981 -17.830 1.00 58.03 147 THR A O 1
ATOM 1176 N N . LYS A 1 148 ? -4.222 12.651 -18.920 1.00 65.38 148 LYS A N 1
ATOM 1177 C CA . LYS A 1 148 ? -4.400 11.204 -19.071 1.00 65.38 148 LYS A CA 1
ATOM 1178 C C . LYS A 1 148 ? -4.593 10.577 -17.688 1.00 65.38 148 LYS A C 1
ATOM 1180 O O . LYS A 1 148 ? -3.817 10.855 -16.775 1.00 65.38 148 LYS A O 1
ATOM 1185 N N . ILE A 1 149 ? -5.623 9.746 -17.549 1.00 67.38 149 ILE A N 1
ATOM 1186 C CA . ILE A 1 149 ? -5.949 9.041 -16.304 1.00 67.38 149 ILE A CA 1
ATOM 1187 C C . ILE A 1 149 ? -4.753 8.161 -15.911 1.00 67.38 149 ILE A C 1
ATOM 1189 O O . ILE A 1 149 ? -4.277 7.366 -16.722 1.00 67.38 149 ILE A O 1
ATOM 1193 N N . ARG A 1 150 ? -4.254 8.340 -14.682 1.00 67.00 150 ARG A N 1
ATOM 1194 C CA . ARG A 1 150 ? -3.005 7.742 -14.163 1.00 67.00 150 ARG A CA 1
ATOM 1195 C C . ARG A 1 150 ? -3.250 6.545 -13.228 1.00 67.00 150 ARG A C 1
ATOM 1197 O O . ARG A 1 150 ? -2.515 6.329 -12.278 1.00 67.00 150 ARG A O 1
ATOM 1204 N N . GLY A 1 151 ? -4.332 5.800 -13.466 1.00 76.94 151 GLY A N 1
ATOM 1205 C CA . GLY A 1 151 ? -4.769 4.683 -12.618 1.00 76.94 151 GLY A CA 1
ATOM 1206 C C . GLY A 1 151 ? -6.020 4.982 -11.774 1.00 76.94 151 GLY A C 1
ATOM 1207 O O . GLY A 1 151 ? -6.650 6.035 -11.929 1.00 76.94 151 GLY A O 1
ATOM 1208 N N . PRO A 1 152 ? -6.427 4.046 -10.894 1.00 86.12 152 PRO A N 1
ATOM 1209 C CA . PRO A 1 152 ? -7.718 4.104 -10.201 1.00 86.12 152 PRO A CA 1
ATOM 1210 C C . PRO A 1 152 ? -7.798 5.200 -9.132 1.00 86.12 152 PRO A C 1
ATOM 1212 O O . PRO A 1 152 ? -8.878 5.739 -8.870 1.00 86.12 152 PRO A O 1
ATOM 1215 N N . VAL A 1 153 ? -6.667 5.543 -8.516 1.00 88.88 153 VAL A N 1
ATOM 1216 C CA . VAL A 1 153 ? -6.540 6.525 -7.431 1.00 88.88 153 VAL A CA 1
ATOM 1217 C C . VAL A 1 153 ? -5.274 7.350 -7.620 1.00 88.88 153 VAL A C 1
ATOM 1219 O O . VAL A 1 153 ? -4.379 6.934 -8.340 1.00 88.88 153 VAL A O 1
ATOM 1222 N N . CYS A 1 154 ? -5.176 8.514 -6.973 1.00 87.12 154 CYS A N 1
ATOM 1223 C CA . CYS A 1 154 ? -3.956 9.320 -7.011 1.00 87.12 154 CYS A CA 1
ATOM 1224 C C . CYS A 1 154 ? -3.083 9.102 -5.757 1.00 87.12 154 CYS A C 1
ATOM 1226 O O . CYS A 1 154 ? -3.624 8.910 -4.661 1.00 87.12 154 CYS A O 1
ATOM 1228 N N . PRO A 1 155 ? -1.745 9.221 -5.858 1.00 88.94 155 PRO A N 1
ATOM 1229 C CA . PRO A 1 155 ? -0.844 9.079 -4.711 1.00 88.94 155 PRO A CA 1
ATOM 1230 C C . PRO A 1 155 ? -1.184 10.014 -3.545 1.00 88.94 155 PRO A C 1
ATOM 1232 O O . PRO A 1 155 ? -1.202 9.590 -2.393 1.00 88.94 155 PRO A O 1
ATOM 1235 N N . ASN A 1 156 ? -1.549 11.269 -3.822 1.00 89.12 156 ASN A N 1
ATOM 1236 C CA . ASN A 1 156 ? -1.926 12.233 -2.779 1.00 89.12 156 ASN A CA 1
ATOM 1237 C C . ASN A 1 156 ? -3.159 11.787 -1.980 1.00 89.12 156 ASN A C 1
ATOM 1239 O O . ASN A 1 156 ? -3.257 12.036 -0.775 1.00 89.12 156 ASN A O 1
ATOM 1243 N N . PHE A 1 157 ? -4.109 11.114 -2.634 1.00 89.00 157 PHE A N 1
ATOM 1244 C CA . PHE A 1 157 ? -5.257 10.537 -1.946 1.00 89.00 157 PHE A CA 1
ATOM 1245 C C . PHE A 1 157 ? -4.823 9.405 -1.008 1.00 89.00 157 PHE A C 1
ATOM 1247 O O . PHE A 1 157 ? -5.288 9.362 0.128 1.00 89.00 157 PHE A O 1
ATOM 1254 N N . ILE A 1 158 ? -3.890 8.548 -1.428 1.00 91.38 158 ILE A N 1
ATOM 1255 C CA . ILE A 1 158 ? -3.327 7.493 -0.573 1.00 91.38 158 ILE A CA 1
ATOM 1256 C C . ILE A 1 158 ? -2.592 8.119 0.618 1.00 91.38 158 ILE A C 1
ATOM 1258 O O . ILE A 1 158 ? -2.920 7.812 1.760 1.00 91.38 158 ILE A O 1
ATOM 1262 N N . ALA A 1 159 ? -1.679 9.065 0.372 1.00 91.25 159 ALA A N 1
ATOM 1263 C CA . ALA A 1 159 ? -0.895 9.728 1.417 1.00 91.25 159 ALA A CA 1
ATOM 1264 C C . ALA A 1 159 ? -1.792 10.384 2.473 1.00 91.25 159 ALA A C 1
ATOM 1266 O O . ALA A 1 159 ? -1.641 10.132 3.663 1.00 91.25 159 ALA A O 1
ATOM 1267 N N . SER A 1 160 ? -2.772 11.179 2.034 1.00 90.62 160 SER A N 1
ATOM 1268 C CA . SER A 1 160 ? -3.711 11.850 2.943 1.00 90.62 160 SER A CA 1
ATOM 1269 C C . SER A 1 160 ? -4.629 10.883 3.694 1.00 90.62 160 SER A C 1
ATOM 1271 O O . SER A 1 160 ? -5.116 11.219 4.766 1.00 90.62 160 SER A O 1
ATOM 1273 N N . SER A 1 161 ? -4.904 9.699 3.143 1.00 89.62 161 SER A N 1
ATOM 1274 C CA . SER A 1 161 ? -5.683 8.657 3.823 1.00 89.62 161 SER A CA 1
ATOM 1275 C C . SER A 1 161 ? -4.865 7.960 4.906 1.00 89.62 161 SER A C 1
ATOM 1277 O O . SER A 1 161 ? -5.347 7.823 6.022 1.00 89.62 161 SER A O 1
ATOM 1279 N N . ILE A 1 162 ? -3.621 7.581 4.601 1.00 90.50 162 ILE A N 1
ATOM 1280 C CA . ILE A 1 162 ? -2.715 6.939 5.562 1.00 90.50 162 ILE A CA 1
ATOM 1281 C C . ILE A 1 162 ? -2.327 7.912 6.684 1.00 90.50 162 ILE A C 1
ATOM 1283 O O . ILE A 1 162 ? -2.361 7.546 7.853 1.00 90.50 162 ILE A O 1
ATOM 1287 N N . ALA A 1 163 ? -2.046 9.175 6.355 1.00 90.50 163 ALA A N 1
ATOM 1288 C CA . ALA A 1 163 ? -1.725 10.203 7.348 1.00 90.50 163 ALA A CA 1
ATOM 1289 C C . ALA A 1 163 ? -2.907 10.568 8.266 1.00 90.50 163 ALA A C 1
ATOM 1291 O O . ALA A 1 163 ? -2.702 11.181 9.308 1.00 90.50 163 ALA A O 1
ATOM 1292 N N . ALA A 1 164 ? -4.141 10.217 7.887 1.00 90.25 164 ALA A N 1
ATOM 1293 C CA . ALA A 1 164 ? -5.325 10.464 8.705 1.00 90.25 164 ALA A CA 1
ATOM 1294 C C . ALA A 1 164 ? -5.553 9.393 9.786 1.00 90.25 164 ALA A C 1
ATOM 1296 O O . ALA A 1 164 ? -6.419 9.590 10.642 1.00 90.25 164 ALA A O 1
ATOM 1297 N N . ILE A 1 165 ? -4.810 8.277 9.762 1.00 89.50 165 ILE A N 1
ATOM 1298 C CA . ILE A 1 165 ? -4.886 7.247 10.803 1.00 89.50 165 ILE A CA 1
ATOM 1299 C C . ILE A 1 165 ? -4.404 7.852 12.125 1.00 89.50 165 ILE A C 1
ATOM 1301 O O . ILE A 1 165 ? -3.347 8.477 12.199 1.00 89.50 165 ILE A O 1
ATOM 1305 N N . THR A 1 166 ? -5.186 7.672 13.186 1.00 87.56 166 THR A N 1
ATOM 1306 C CA . THR A 1 166 ? -4.859 8.240 14.496 1.00 87.56 166 THR A CA 1
ATOM 1307 C C . THR A 1 166 ? -3.771 7.424 15.197 1.00 87.56 166 THR A C 1
ATOM 1309 O O . THR A 1 166 ? -3.721 6.199 15.076 1.00 87.56 166 THR A O 1
ATOM 1312 N N . ALA A 1 167 ? -2.918 8.088 15.984 1.00 88.50 167 ALA A N 1
ATOM 1313 C CA . ALA A 1 167 ? -1.876 7.406 16.756 1.00 88.50 167 ALA A CA 1
ATOM 1314 C C . ALA A 1 167 ? -2.426 6.294 17.681 1.00 88.50 167 ALA A C 1
ATOM 1316 O O . ALA A 1 167 ? -1.870 5.198 17.650 1.00 88.50 167 ALA A O 1
ATOM 1317 N N . PRO A 1 168 ? -3.557 6.477 18.403 1.00 88.69 168 PRO A N 1
ATOM 1318 C CA . PRO A 1 168 ? -4.139 5.398 19.206 1.00 88.69 168 PRO A CA 1
ATOM 1319 C C . PRO A 1 168 ? -4.624 4.202 18.377 1.00 88.69 168 PRO A C 1
ATOM 1321 O O . PRO A 1 168 ? -4.624 3.072 18.862 1.00 88.69 168 PRO A O 1
ATOM 1324 N N . ALA A 1 169 ? -5.064 4.422 17.133 1.00 88.56 169 ALA A N 1
ATOM 1325 C CA . ALA A 1 169 ? -5.448 3.326 16.245 1.00 88.56 169 ALA A CA 1
ATOM 1326 C C . ALA A 1 169 ? -4.218 2.523 15.790 1.00 88.56 169 ALA A C 1
ATOM 1328 O O . ALA A 1 169 ? -4.262 1.293 15.808 1.00 88.56 169 ALA A O 1
ATOM 1329 N N . LEU A 1 170 ? -3.111 3.202 15.460 1.00 89.19 170 LEU A N 1
ATOM 1330 C CA . LEU A 1 170 ? -1.835 2.552 15.136 1.00 89.19 170 LEU A CA 1
ATOM 1331 C C . LEU A 1 170 ? -1.259 1.783 16.327 1.00 89.19 170 LEU A C 1
ATOM 1333 O O . LEU A 1 170 ? -0.817 0.652 16.163 1.00 89.19 170 LEU A O 1
ATOM 1337 N N . GLU A 1 171 ? -1.300 2.354 17.528 1.00 90.00 171 GLU A N 1
ATOM 1338 C CA . GLU A 1 171 ? -0.833 1.683 18.744 1.00 90.00 171 GLU A CA 1
ATOM 1339 C C . GLU A 1 171 ? -1.582 0.363 18.978 1.00 90.00 171 GLU A C 1
ATOM 1341 O O . GLU A 1 171 ? -0.969 -0.688 19.165 1.00 90.00 171 GLU A O 1
ATOM 1346 N N . ARG A 1 172 ? -2.920 0.385 18.890 1.00 89.25 172 ARG A N 1
ATOM 1347 C CA . ARG A 1 172 ? -3.739 -0.830 19.017 1.00 89.25 172 ARG A CA 1
ATOM 1348 C C . ARG A 1 172 ? -3.424 -1.856 17.936 1.00 89.25 172 ARG A C 1
ATOM 1350 O O . ARG A 1 172 ? -3.408 -3.046 18.239 1.00 89.25 172 ARG A O 1
ATOM 1357 N N . LEU A 1 173 ? -3.201 -1.405 16.702 1.00 89.25 173 LEU A N 1
ATOM 1358 C CA . LEU A 1 173 ? -2.810 -2.274 15.596 1.00 89.25 173 LEU A CA 1
ATOM 1359 C C . LEU A 1 173 ? -1.499 -2.992 15.912 1.00 89.25 173 LEU A C 1
ATOM 1361 O O . LEU A 1 173 ? -1.463 -4.215 15.842 1.00 89.25 173 LEU A O 1
ATOM 1365 N N . PHE A 1 174 ? -0.452 -2.253 16.287 1.00 88.69 174 PHE A N 1
ATOM 1366 C CA . PHE A 1 174 ? 0.854 -2.838 16.586 1.00 88.69 174 PHE A CA 1
ATOM 1367 C C . PHE A 1 174 ? 0.789 -3.799 17.769 1.00 88.69 174 PHE A C 1
ATOM 1369 O O . PHE A 1 174 ? 1.271 -4.923 17.662 1.00 88.69 174 PHE A O 1
ATOM 1376 N N . ASN A 1 175 ? 0.123 -3.407 18.855 1.00 89.88 175 ASN A N 1
ATOM 1377 C CA . ASN A 1 175 ? -0.016 -4.265 20.030 1.00 89.88 175 ASN A CA 1
ATOM 1378 C C . ASN A 1 175 ? -0.756 -5.566 19.701 1.00 89.88 175 ASN A C 1
ATOM 1380 O O . ASN A 1 175 ? -0.360 -6.630 20.162 1.00 89.88 175 ASN A O 1
ATOM 1384 N N . ARG A 1 176 ? -1.809 -5.511 18.876 1.00 88.38 176 ARG A N 1
ATOM 1385 C CA . ARG A 1 176 ? -2.518 -6.723 18.449 1.00 88.38 176 ARG A CA 1
ATOM 1386 C C . ARG A 1 176 ? -1.718 -7.564 17.461 1.00 88.38 176 ARG A C 1
ATOM 1388 O O . ARG A 1 176 ? -1.770 -8.781 17.557 1.00 88.38 176 ARG A O 1
ATOM 1395 N N . ALA A 1 177 ? -0.980 -6.938 16.547 1.00 86.75 177 ALA A N 1
ATOM 1396 C CA . ALA A 1 177 ? -0.110 -7.647 15.615 1.00 86.75 177 ALA A CA 1
ATOM 1397 C C . ALA A 1 177 ? 0.981 -8.437 16.353 1.00 86.75 177 ALA A C 1
ATOM 1399 O O . ALA A 1 177 ? 1.219 -9.585 16.011 1.00 86.75 177 ALA A O 1
ATOM 1400 N N . ILE A 1 178 ? 1.584 -7.858 17.399 1.00 87.44 178 ILE A N 1
ATOM 1401 C CA . ILE A 1 178 ? 2.577 -8.542 18.245 1.00 87.44 178 ILE A CA 1
ATOM 1402 C C . ILE A 1 178 ? 1.968 -9.750 18.968 1.00 87.44 178 ILE A C 1
ATOM 1404 O O . ILE A 1 178 ? 2.655 -10.736 19.160 1.00 87.44 178 ILE A O 1
ATOM 1408 N N . VAL A 1 179 ? 0.694 -9.695 19.366 1.00 86.69 179 VAL A N 1
ATOM 1409 C CA . VAL A 1 179 ? 0.020 -10.830 20.027 1.00 86.69 179 VAL A CA 1
ATOM 1410 C C . VAL A 1 179 ? -0.284 -11.979 19.055 1.00 86.69 179 VAL A C 1
ATOM 1412 O O . VAL A 1 179 ? -0.425 -13.117 19.492 1.00 86.69 179 VAL A O 1
ATOM 1415 N N . LEU A 1 180 ? -0.422 -11.690 17.759 1.00 80.56 180 LEU A N 1
ATOM 1416 C CA . LEU A 1 180 ? -0.689 -12.698 16.726 1.00 80.56 180 LEU A CA 1
ATOM 1417 C C . LEU A 1 180 ? 0.575 -13.408 16.217 1.00 80.56 180 LEU A C 1
ATOM 1419 O O . LEU A 1 180 ? 0.443 -14.446 15.571 1.00 80.56 180 LEU A O 1
ATOM 1423 N N . LEU A 1 181 ? 1.758 -12.835 16.457 1.00 75.62 181 LEU A N 1
ATOM 1424 C CA . LEU A 1 181 ? 3.063 -13.345 16.022 1.00 75.62 181 LEU A CA 1
ATOM 1425 C C . LEU A 1 181 ? 3.774 -14.073 17.167 1.00 75.62 181 LEU A C 1
ATOM 1427 O O . LEU A 1 181 ? 4.410 -15.108 16.874 1.00 75.62 181 LEU A O 1
#

Foldseek 3Di:
DVVVVVVVVVVVVVPDDDDDDDDPVVVVVCVVVVHDDPDDPPPVLLVVLVVVVVVCVVLVLVVLQVLQFLPVDPDDFPQDLQLLVSLVVSCVSNVPPDLQVSQVPQQQDPSNSVSSPDDPCLFQPARDCVQVDDDDDDDPDDDDDRDHDRGHDDSVVSVVRVVSGDPVSVVSSVVVVVVSD

Secondary structure (DSSP, 8-state):
-HHHHHHHHHHHHHHS-------HHHHHHHHHTTPPPS------HHHHHHHHHHHHHHTTHHHHHHTT--TT-SS--SS-HHHHHHHHHHHHHTT-SSGGGHIIIIIT-HHHHHHTT--HHHHHH-SS-TTT----S-------PPPPP-SSS-HHHHHHHHTTS-HHHHHHHHHHHHHH-